Protein AF-A0A7J0GQC9-F1 (afdb_monomer_lite)

InterPro domains:
  IPR013320 Concanavalin A-like lectin/glucanase domain superfamily [SSF49899] (25-78)
  IPR037353 Histone methyltransferase complex subunit ASH2 [PTHR10598] (24-101)
  IPR043136 B30.2/SPRY domain superfamily [G3DSA:2.60.120.920] (11-90)

Structure (mmCIF, N/CA/C/O backbone):
data_AF-A0A7J0GQC9-F1
#
_entry.id   AF-A0A7J0GQC9-F1
#
loop_
_atom_site.group_PDB
_atom_site.id
_atom_site.type_symbol
_atom_site.label_atom_id
_atom_site.label_alt_id
_atom_site.label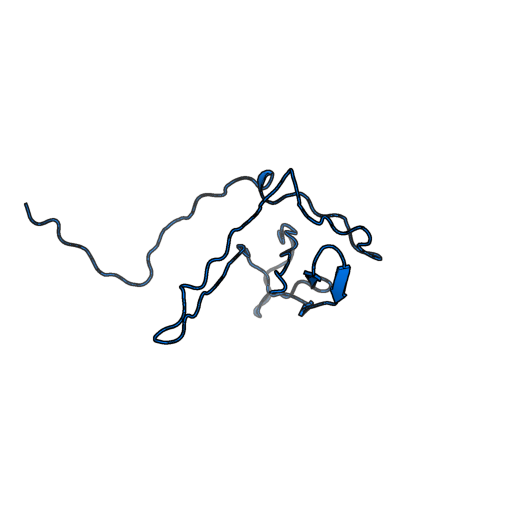_comp_id
_atom_site.label_asym_id
_atom_site.label_entity_id
_atom_site.label_seq_id
_atom_site.pdbx_PDB_ins_code
_atom_site.Cartn_x
_atom_site.Cartn_y
_atom_site.Cartn_z
_atom_site.occupancy
_atom_site.B_iso_or_equiv
_atom_site.auth_seq_id
_atom_site.auth_comp_id
_atom_site.auth_asym_id
_atom_site.auth_atom_id
_atom_site.pdbx_PDB_model_num
ATOM 1 N N . MET A 1 1 ? -11.495 -2.712 5.183 1.00 29.12 1 MET A N 1
ATOM 2 C CA . MET A 1 1 ? -10.799 -1.634 4.448 1.00 29.12 1 MET A CA 1
ATOM 3 C C . MET A 1 1 ? -9.699 -2.294 3.627 1.00 29.12 1 MET A C 1
ATOM 5 O O . MET A 1 1 ? -8.968 -3.070 4.230 1.00 29.12 1 MET A O 1
ATOM 9 N N . PRO A 1 2 ? -9.612 -2.114 2.298 1.00 28.62 2 PRO A N 1
ATOM 10 C CA . PRO A 1 2 ? -8.457 -2.602 1.544 1.00 28.62 2 PRO A CA 1
ATOM 11 C C . PRO A 1 2 ? -7.210 -1.795 1.948 1.00 28.62 2 PRO A C 1
ATOM 13 O O . PRO A 1 2 ? -7.288 -0.577 2.091 1.00 28.62 2 PRO A O 1
ATOM 16 N N . PHE A 1 3 ? -6.095 -2.481 2.184 1.00 32.34 3 PHE A N 1
ATOM 17 C CA . PHE A 1 3 ? -4.790 -1.889 2.485 1.00 32.34 3 PHE A CA 1
ATOM 18 C C . PHE A 1 3 ? -3.922 -1.981 1.224 1.00 32.34 3 PHE A C 1
ATOM 20 O O . PHE A 1 3 ? -3.976 -2.979 0.507 1.00 32.34 3 PHE A O 1
ATOM 27 N N . ALA A 1 4 ? -3.162 -0.930 0.922 1.00 30.95 4 ALA A N 1
ATOM 28 C CA . ALA A 1 4 ? -2.230 -0.921 -0.199 1.00 30.95 4 ALA A CA 1
ATOM 29 C C . ALA A 1 4 ? -0.904 -1.555 0.235 1.00 30.95 4 ALA A C 1
ATOM 31 O O . ALA A 1 4 ? -0.298 -1.115 1.211 1.00 30.95 4 ALA A O 1
ATOM 32 N N . ILE A 1 5 ? -0.457 -2.578 -0.493 1.00 39.38 5 ILE A N 1
ATOM 33 C CA . ILE A 1 5 ? 0.914 -3.073 -0.394 1.00 39.38 5 ILE A CA 1
ATOM 34 C C . ILE A 1 5 ? 1.758 -2.087 -1.205 1.00 39.38 5 ILE A C 1
ATOM 36 O O . ILE A 1 5 ? 1.558 -1.938 -2.405 1.00 39.38 5 ILE A O 1
ATOM 40 N N . VAL A 1 6 ? 2.650 -1.350 -0.546 1.00 36.41 6 VAL A N 1
ATOM 41 C CA . VAL A 1 6 ? 3.659 -0.556 -1.255 1.00 36.41 6 VAL A CA 1
ATOM 42 C C . VAL A 1 6 ? 4.823 -1.498 -1.509 1.00 36.41 6 VAL A C 1
ATOM 44 O O . VAL A 1 6 ? 5.503 -1.900 -0.566 1.00 36.41 6 VAL A O 1
ATOM 47 N N . GLU A 1 7 ? 5.002 -1.899 -2.763 1.00 39.47 7 GLU A N 1
ATOM 48 C CA . GLU A 1 7 ? 6.188 -2.637 -3.183 1.00 39.47 7 GLU A CA 1
ATOM 49 C C . GLU A 1 7 ? 7.394 -1.692 -3.077 1.00 39.47 7 GLU A C 1
ATOM 51 O O . GLU A 1 7 ? 7.370 -0.576 -3.601 1.00 39.47 7 GLU A O 1
ATOM 56 N N . TYR A 1 8 ? 8.417 -2.095 -2.320 1.00 40.84 8 TYR A N 1
ATOM 57 C CA . TYR A 1 8 ? 9.667 -1.349 -2.206 1.00 40.84 8 TYR A CA 1
ATOM 58 C C . TYR A 1 8 ? 10.647 -1.908 -3.231 1.00 40.84 8 TYR A C 1
ATOM 60 O O . TYR A 1 8 ? 11.373 -2.855 -2.939 1.00 40.84 8 TYR A O 1
ATOM 68 N N . ASP A 1 9 ? 10.691 -1.295 -4.408 1.00 39.31 9 ASP A N 1
ATOM 69 C CA . ASP A 1 9 ? 11.885 -1.365 -5.238 1.00 39.31 9 ASP A CA 1
ATOM 70 C C . ASP A 1 9 ? 12.781 -0.177 -4.894 1.00 39.31 9 ASP A C 1
ATOM 72 O O . ASP A 1 9 ? 12.360 0.980 -4.854 1.00 39.31 9 ASP A O 1
ATOM 76 N N . ASP A 1 10 ? 14.043 -0.459 -4.587 1.00 38.81 10 ASP A N 1
ATOM 77 C CA . ASP A 1 10 ? 15.067 0.549 -4.338 1.00 38.81 10 ASP A CA 1
ATOM 78 C C . ASP A 1 10 ? 15.375 1.256 -5.671 1.00 38.81 10 ASP A C 1
ATOM 80 O O . ASP A 1 10 ? 16.240 0.845 -6.446 1.00 38.81 10 ASP A O 1
ATOM 84 N N . ILE A 1 11 ? 14.618 2.315 -5.963 1.00 47.91 11 ILE A N 1
ATOM 85 C CA . ILE A 1 11 ? 14.718 3.159 -7.157 1.00 47.91 11 ILE A CA 1
ATOM 86 C C . ILE A 1 11 ? 16.054 3.945 -7.129 1.00 47.91 11 ILE A C 1
ATOM 88 O O . ILE A 1 11 ? 16.110 5.137 -6.829 1.00 47.91 11 ILE A O 1
ATOM 92 N N . ARG A 1 12 ? 17.189 3.267 -7.364 1.00 42.91 12 ARG A N 1
ATOM 93 C CA . ARG A 1 12 ? 18.550 3.833 -7.192 1.00 42.91 12 ARG A CA 1
ATOM 94 C C . ARG A 1 12 ? 19.365 4.057 -8.462 1.00 42.91 12 ARG A C 1
ATOM 96 O O . ARG A 1 12 ? 20.536 4.421 -8.357 1.00 42.91 12 ARG A O 1
ATOM 103 N N . ARG A 1 13 ? 18.819 3.891 -9.667 1.00 44.34 13 ARG A N 1
ATOM 104 C CA . ARG A 1 13 ? 19.586 4.183 -10.893 1.00 44.34 13 ARG A CA 1
ATOM 105 C C . ARG A 1 13 ? 18.716 4.792 -11.981 1.00 44.34 13 ARG A C 1
ATOM 107 O O . ARG A 1 13 ? 17.967 4.053 -12.598 1.00 44.34 13 ARG A O 1
ATOM 114 N N . CYS A 1 14 ? 18.850 6.104 -12.214 1.00 40.91 14 CYS A N 1
ATOM 115 C CA . CYS A 1 14 ? 18.865 6.728 -13.547 1.00 40.91 14 CYS A CA 1
ATOM 116 C C . CYS A 1 14 ? 19.098 8.253 -13.491 1.00 40.91 14 CYS A C 1
ATOM 118 O O . CYS A 1 14 ? 18.861 8.902 -12.478 1.00 40.91 14 CYS A O 1
ATOM 120 N N . ASN A 1 15 ? 19.658 8.764 -14.592 1.00 38.81 15 ASN A N 1
ATOM 121 C CA . ASN A 1 15 ? 20.386 10.026 -14.754 1.00 38.81 15 ASN A CA 1
ATOM 122 C C . ASN A 1 15 ? 19.558 11.319 -14.664 1.00 38.81 15 ASN A C 1
ATOM 124 O O . ASN A 1 15 ? 18.411 11.392 -15.093 1.00 38.81 15 ASN A O 1
ATOM 128 N N . TRP A 1 16 ? 20.247 12.363 -14.197 1.00 40.22 16 TRP A N 1
ATOM 129 C CA . TRP A 1 16 ? 19.830 13.758 -14.099 1.00 40.22 16 TRP A CA 1
ATOM 130 C C . TRP A 1 16 ? 19.505 14.374 -15.468 1.00 40.22 16 TRP A C 1
ATOM 132 O O . TRP A 1 16 ? 20.402 14.794 -16.196 1.00 40.22 16 TRP A O 1
ATOM 142 N N . VAL A 1 17 ? 18.224 14.496 -15.801 1.00 42.44 17 VAL A N 1
ATOM 143 C CA . VAL A 1 17 ? 17.742 15.452 -16.805 1.00 42.44 17 VAL A CA 1
ATOM 144 C C . VAL A 1 17 ? 16.548 16.194 -16.223 1.00 42.44 17 VAL A C 1
ATOM 146 O O . VAL A 1 17 ? 15.675 15.594 -15.610 1.00 42.44 17 VAL A O 1
ATOM 149 N N . ALA A 1 18 ? 16.574 17.518 -16.352 1.00 47.19 18 ALA A N 1
ATOM 150 C CA . ALA A 1 18 ? 15.623 18.457 -15.776 1.00 47.19 18 ALA A CA 1
ATOM 151 C C . ALA A 1 18 ? 14.163 18.069 -16.083 1.00 47.19 18 ALA A C 1
ATOM 153 O O . ALA A 1 18 ? 13.707 18.158 -17.219 1.00 47.19 18 ALA A O 1
ATOM 154 N N . GLY A 1 19 ? 13.449 17.628 -15.053 1.00 52.69 19 GLY A N 1
ATOM 155 C CA . GLY A 1 19 ? 12.123 17.021 -15.135 1.00 52.69 19 GLY A CA 1
ATOM 156 C C . GLY A 1 19 ? 12.047 15.942 -14.063 1.00 52.69 19 GLY A C 1
ATOM 157 O O . GLY A 1 19 ? 13.054 15.309 -13.760 1.00 52.69 19 GLY A O 1
ATOM 158 N N . TRP A 1 20 ? 10.905 15.779 -13.406 1.00 55.22 20 TRP A N 1
ATOM 159 C CA . TRP A 1 20 ? 10.745 14.743 -12.389 1.00 55.22 20 TRP A CA 1
ATOM 160 C C . TRP A 1 20 ? 11.172 13.389 -12.973 1.00 55.22 20 TRP A C 1
ATOM 162 O O . TRP A 1 20 ? 10.666 13.000 -14.025 1.00 55.22 20 TRP A O 1
ATOM 172 N N . ILE A 1 21 ? 12.131 12.702 -12.342 1.00 75.56 21 ILE A N 1
ATOM 173 C CA . ILE A 1 21 ? 12.537 11.367 -12.794 1.00 75.56 21 ILE A CA 1
ATOM 174 C C . ILE A 1 21 ? 11.306 10.479 -12.640 1.00 75.56 21 ILE A C 1
ATOM 176 O O . ILE A 1 21 ? 10.763 10.394 -11.547 1.00 75.56 21 ILE A O 1
ATOM 180 N N . ILE A 1 22 ? 10.852 9.858 -13.721 1.00 81.94 22 ILE A N 1
ATOM 181 C CA . ILE A 1 22 ? 9.771 8.874 -13.703 1.00 81.94 22 ILE A CA 1
ATOM 182 C C . ILE A 1 22 ? 10.404 7.506 -13.932 1.00 81.94 22 ILE A C 1
ATOM 184 O O . ILE A 1 22 ? 11.199 7.338 -14.860 1.00 81.94 22 ILE A O 1
ATOM 188 N N . PHE A 1 23 ? 10.064 6.533 -13.094 1.00 81.81 23 PHE A N 1
ATOM 189 C CA . PHE A 1 23 ? 10.517 5.158 -13.254 1.00 81.81 23 PHE A CA 1
ATOM 190 C C . PHE A 1 23 ? 9.505 4.360 -14.063 1.00 81.81 23 PHE A C 1
ATOM 192 O O . PHE A 1 23 ? 8.523 3.851 -13.526 1.00 81.81 23 PHE A O 1
ATOM 199 N N . ALA A 1 24 ? 9.761 4.267 -15.368 1.00 85.75 24 ALA A N 1
ATOM 200 C CA . ALA A 1 24 ? 8.909 3.542 -16.299 1.00 85.75 24 ALA A CA 1
ATOM 201 C C . ALA A 1 24 ? 8.748 2.072 -15.880 1.00 85.75 24 ALA A C 1
ATOM 203 O O . ALA A 1 24 ? 9.740 1.378 -15.648 1.00 85.75 24 ALA A O 1
ATOM 204 N N . GLY A 1 25 ? 7.502 1.611 -15.795 1.00 86.12 25 GLY A N 1
ATOM 205 C CA . GLY A 1 25 ? 7.164 0.246 -15.387 1.00 86.12 25 GLY A CA 1
ATOM 206 C C . GLY A 1 25 ? 7.159 0.004 -13.876 1.00 86.12 25 GLY A C 1
ATOM 207 O O . GLY A 1 25 ? 6.869 -1.114 -13.461 1.00 86.1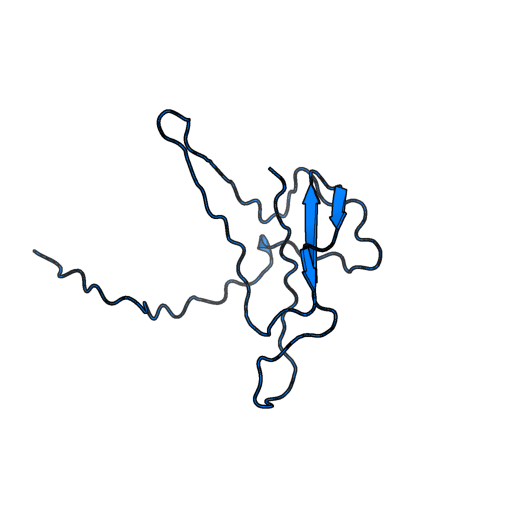2 25 GLY A O 1
ATOM 208 N N . SER A 1 26 ? 7.440 1.022 -13.053 1.00 86.06 26 SER A N 1
ATOM 209 C CA . SER A 1 26 ? 7.157 0.945 -11.615 1.00 86.06 26 SER A CA 1
ATOM 210 C C . SER A 1 26 ? 5.653 1.005 -11.368 1.00 86.06 26 SER A C 1
ATOM 212 O O . SER A 1 26 ? 4.924 1.675 -12.105 1.00 86.06 26 SER A O 1
ATOM 214 N N . GLU A 1 27 ? 5.176 0.331 -10.325 1.00 89.75 27 GLU A N 1
ATOM 215 C CA . GLU A 1 27 ? 3.762 0.354 -9.971 1.00 89.75 27 GLU A CA 1
ATOM 216 C C . GLU A 1 27 ? 3.506 0.180 -8.472 1.00 89.75 27 GLU A C 1
ATOM 218 O O . GLU A 1 27 ? 4.345 -0.308 -7.722 1.00 89.75 27 GLU A O 1
ATOM 223 N N . ILE A 1 28 ? 2.312 0.587 -8.037 1.00 90.25 28 ILE A N 1
ATOM 224 C CA . ILE A 1 28 ? 1.754 0.257 -6.723 1.00 90.25 28 ILE A CA 1
ATOM 225 C C . ILE A 1 28 ? 0.494 -0.561 -6.970 1.00 90.25 28 ILE A C 1
ATOM 227 O O . ILE A 1 28 ? -0.496 -0.032 -7.477 1.00 90.25 28 ILE A O 1
ATOM 231 N N . SER A 1 29 ? 0.517 -1.834 -6.588 1.00 90.25 29 SER A N 1
ATOM 232 C CA . SER A 1 29 ? -0.634 -2.740 -6.644 1.00 90.25 29 SER A CA 1
ATOM 233 C C . SER A 1 29 ? -1.236 -2.943 -5.252 1.00 90.25 29 SER A C 1
ATOM 235 O O . SER A 1 29 ? -0.540 -2.871 -4.243 1.00 90.25 29 SER A O 1
ATOM 237 N N . PHE A 1 30 ? -2.545 -3.191 -5.159 1.00 90.25 30 PHE A N 1
ATOM 238 C CA . PHE A 1 30 ? -3.203 -3.388 -3.862 1.00 90.25 30 PHE A CA 1
ATOM 239 C C . PHE A 1 30 ? -3.993 -4.690 -3.794 1.00 90.25 30 PHE A C 1
ATOM 241 O O . PHE A 1 30 ? -4.550 -5.174 -4.780 1.00 90.25 30 PHE A O 1
ATOM 248 N N . PHE A 1 31 ? -4.041 -5.254 -2.590 1.00 91.75 31 PHE A N 1
ATOM 249 C CA . PHE A 1 31 ? -4.611 -6.565 -2.323 1.00 91.75 31 PHE A CA 1
ATOM 250 C C . PHE A 1 31 ? -5.645 -6.450 -1.208 1.00 91.75 31 PHE A C 1
ATOM 252 O O . PHE A 1 31 ? -5.481 -5.700 -0.244 1.00 91.75 31 PHE A O 1
ATOM 259 N N . LYS A 1 32 ? -6.728 -7.213 -1.323 1.00 92.69 32 LYS A N 1
ATOM 260 C CA . LYS A 1 32 ? -7.746 -7.332 -0.282 1.00 92.69 32 LYS A CA 1
ATOM 261 C C . LYS A 1 32 ? -7.805 -8.786 0.151 1.00 92.69 32 LYS A C 1
ATOM 263 O O . LYS A 1 32 ? -8.256 -9.628 -0.616 1.00 92.69 32 LYS A O 1
ATOM 268 N N . ASN A 1 33 ? -7.354 -9.056 1.376 1.00 93.00 33 ASN A N 1
ATOM 269 C CA . ASN A 1 33 ? -7.286 -10.403 1.949 1.00 93.00 33 ASN A CA 1
ATOM 270 C C . ASN A 1 33 ? -6.588 -11.400 0.998 1.00 93.00 33 ASN A C 1
ATOM 272 O O . ASN A 1 33 ? -7.150 -12.436 0.666 1.00 93.00 33 ASN A O 1
ATOM 276 N N . GLY A 1 34 ? -5.401 -11.041 0.496 1.00 91.12 34 GLY A N 1
ATOM 277 C CA . GLY A 1 34 ? -4.610 -11.876 -0.419 1.00 91.12 34 GLY A CA 1
ATOM 278 C C . GLY A 1 34 ? -5.017 -11.805 -1.898 1.00 91.12 34 GLY A C 1
ATOM 279 O O . GLY A 1 34 ? -4.235 -12.194 -2.757 1.00 91.12 34 GLY A O 1
ATOM 280 N N . VAL A 1 35 ? -6.186 -11.245 -2.235 1.00 91.94 35 VAL A N 1
ATOM 281 C CA . VAL A 1 35 ? -6.662 -11.155 -3.628 1.00 91.94 35 VAL A CA 1
ATOM 282 C C . VAL A 1 35 ? -6.270 -9.822 -4.262 1.00 91.94 35 VAL A C 1
ATOM 284 O O . VAL A 1 35 ? -6.667 -8.759 -3.769 1.00 91.94 35 VAL A O 1
ATOM 287 N N . CYS A 1 36 ? -5.549 -9.871 -5.385 1.00 90.75 36 CYS A N 1
ATOM 288 C CA . CYS A 1 36 ? -5.172 -8.689 -6.163 1.00 90.75 36 CYS A CA 1
ATOM 289 C C . CYS A 1 36 ? -6.415 -7.910 -6.621 1.00 90.75 36 CYS A C 1
ATOM 291 O O . CYS A 1 36 ? -7.357 -8.479 -7.168 1.00 90.75 36 CYS A O 1
ATOM 293 N N . GLN A 1 37 ? -6.430 -6.602 -6.369 1.00 93.00 37 GLN A N 1
ATOM 294 C CA . GLN A 1 37 ? -7.499 -5.685 -6.782 1.00 93.00 37 GLN A CA 1
ATOM 295 C C . GLN A 1 37 ? -7.092 -4.818 -7.984 1.00 93.00 37 GLN A C 1
ATOM 297 O O . GLN A 1 37 ? -7.900 -4.034 -8.480 1.00 93.00 37 GLN A O 1
ATOM 302 N N . GLY A 1 38 ? -5.851 -4.970 -8.453 1.00 89.44 38 GLY A N 1
ATOM 303 C CA . GLY A 1 38 ? -5.282 -4.247 -9.582 1.00 89.44 38 GLY A CA 1
ATOM 304 C C . GLY A 1 38 ? -4.223 -3.221 -9.184 1.00 89.44 38 GLY A C 1
ATOM 305 O O . GLY A 1 38 ? -3.790 -3.134 -8.031 1.00 89.44 38 GLY A O 1
ATOM 306 N N . VAL A 1 39 ? -3.813 -2.451 -10.190 1.00 91.12 39 VAL A N 1
ATOM 307 C CA . VAL A 1 39 ? -2.780 -1.423 -10.083 1.00 91.12 39 VAL A CA 1
ATOM 308 C C . VAL A 1 39 ? -3.421 -0.093 -9.689 1.00 91.12 39 VAL A C 1
ATOM 310 O O . VAL A 1 39 ? -4.337 0.380 -10.359 1.00 91.12 39 VAL A O 1
ATOM 313 N N . ALA A 1 40 ? -2.951 0.507 -8.597 1.00 90.44 40 ALA A N 1
ATOM 314 C CA . ALA A 1 40 ? -3.383 1.822 -8.133 1.00 90.44 40 ALA A CA 1
ATOM 315 C C . ALA A 1 40 ? -2.632 2.958 -8.843 1.00 90.44 40 ALA A C 1
ATOM 317 O O . ALA A 1 40 ? -3.241 3.966 -9.196 1.00 90.44 40 ALA A O 1
ATOM 318 N N . PHE A 1 41 ? -1.323 2.792 -9.058 1.00 90.69 41 PHE A N 1
ATOM 319 C CA . PHE A 1 41 ? -0.457 3.778 -9.710 1.00 90.69 41 PHE A CA 1
ATOM 320 C C . PHE A 1 41 ? 0.598 3.082 -10.568 1.00 90.69 41 PHE A C 1
ATOM 322 O O . PHE A 1 41 ? 1.067 2.010 -10.196 1.00 90.69 41 PHE A O 1
ATOM 329 N N . GLN A 1 42 ? 0.987 3.712 -11.675 1.00 91.44 42 GLN A N 1
ATOM 330 C CA . GLN A 1 42 ? 2.093 3.297 -12.542 1.00 91.44 42 GLN A CA 1
ATOM 331 C C . GLN A 1 42 ? 3.008 4.486 -12.809 1.00 91.44 42 GLN A C 1
ATOM 333 O O . GLN A 1 42 ? 2.583 5.630 -12.638 1.00 91.44 42 GLN A O 1
ATOM 338 N N . ASP A 1 43 ? 4.236 4.200 -13.238 1.00 86.94 43 ASP A N 1
ATOM 339 C CA . ASP A 1 43 ? 5.220 5.197 -13.650 1.00 86.94 43 ASP A CA 1
ATOM 340 C C . ASP A 1 43 ? 5.448 6.242 -12.543 1.00 86.94 43 ASP A C 1
ATOM 342 O O . ASP A 1 43 ? 5.220 7.444 -12.696 1.00 86.94 43 ASP A O 1
ATOM 346 N N . LEU A 1 44 ? 5.869 5.749 -11.375 1.00 86.31 44 LEU A N 1
ATOM 347 C CA . LEU A 1 44 ? 6.072 6.546 -10.172 1.00 86.31 44 LEU A CA 1
ATOM 348 C C . LEU A 1 44 ? 7.227 7.533 -10.344 1.00 86.31 44 LEU A C 1
ATOM 350 O O . LEU A 1 44 ? 8.236 7.261 -11.004 1.00 86.31 44 LEU A O 1
ATOM 354 N N . PHE A 1 45 ? 7.105 8.675 -9.673 1.00 86.38 45 PHE A N 1
ATOM 355 C CA . PHE A 1 45 ? 8.214 9.607 -9.544 1.00 86.38 45 PHE A CA 1
ATOM 356 C C . PHE A 1 45 ? 9.344 8.997 -8.706 1.00 86.38 45 PHE A C 1
ATOM 358 O O . PHE A 1 45 ? 9.122 8.283 -7.733 1.00 86.38 45 PHE A O 1
ATOM 365 N N . GLY A 1 46 ? 10.582 9.297 -9.080 1.00 80.25 46 GLY A N 1
ATOM 366 C CA . GLY A 1 46 ? 11.769 8.873 -8.363 1.00 80.25 46 GLY A CA 1
ATOM 367 C C . GLY A 1 46 ? 11.802 9.496 -6.973 1.00 80.25 46 GLY A C 1
ATOM 368 O O . GLY A 1 46 ? 11.624 10.702 -6.807 1.00 80.25 46 GLY A O 1
ATOM 369 N N . GLY A 1 47 ? 12.052 8.665 -5.969 1.00 82.12 47 GLY A N 1
ATOM 370 C CA . GLY A 1 47 ? 12.070 9.076 -4.576 1.00 82.12 47 GLY A CA 1
ATOM 371 C C . GLY A 1 47 ? 11.935 7.878 -3.649 1.00 82.12 47 GLY A C 1
ATOM 372 O O . GLY A 1 47 ? 11.801 6.739 -4.092 1.00 82.12 47 GLY A O 1
ATOM 373 N N . ARG A 1 48 ? 11.979 8.141 -2.342 1.00 82.06 48 ARG A N 1
ATOM 374 C CA . ARG A 1 48 ? 11.721 7.120 -1.329 1.00 82.06 48 ARG A CA 1
ATOM 375 C C . ARG A 1 48 ? 10.282 7.229 -0.849 1.00 82.06 48 ARG A C 1
ATOM 377 O O . ARG A 1 48 ? 9.862 8.289 -0.391 1.00 82.06 48 ARG A O 1
ATOM 384 N N . TYR A 1 49 ? 9.574 6.110 -0.897 1.00 84.38 49 TYR A N 1
ATOM 385 C CA . TYR A 1 49 ? 8.211 5.986 -0.405 1.00 84.38 49 TYR A CA 1
ATOM 386 C C . TYR A 1 49 ? 8.214 5.239 0.927 1.00 84.38 49 TYR A C 1
ATOM 388 O O . TYR A 1 49 ? 8.914 4.241 1.088 1.00 84.38 49 TYR A O 1
ATOM 396 N N . TYR A 1 50 ? 7.438 5.739 1.886 1.00 83.06 50 TYR A N 1
ATOM 397 C CA . TYR A 1 50 ? 7.236 5.100 3.183 1.00 83.06 50 TYR A CA 1
ATOM 398 C C . TYR A 1 50 ? 5.766 4.684 3.306 1.00 83.06 50 TYR A C 1
ATOM 400 O O . TYR A 1 50 ? 4.895 5.475 2.928 1.00 83.06 50 TYR A O 1
ATOM 408 N N . PRO A 1 51 ? 5.459 3.486 3.841 1.00 87.31 51 PRO A N 1
ATOM 409 C CA . PRO A 1 51 ? 4.084 3.106 4.139 1.00 87.31 51 PRO A CA 1
ATOM 410 C C . PRO A 1 51 ? 3.433 4.138 5.061 1.00 87.31 51 PRO A C 1
ATOM 412 O O . PRO A 1 51 ? 3.984 4.488 6.105 1.00 87.31 51 PRO A O 1
ATOM 415 N N . ALA A 1 52 ? 2.254 4.619 4.678 1.00 87.38 52 ALA A N 1
ATOM 416 C CA . ALA A 1 52 ? 1.528 5.640 5.417 1.00 87.38 52 ALA A CA 1
ATOM 417 C C . ALA A 1 52 ? 0.037 5.310 5.465 1.00 87.38 52 ALA A C 1
ATOM 419 O O . ALA A 1 52 ? -0.525 4.720 4.544 1.00 87.38 52 ALA A O 1
ATOM 420 N N . ALA A 1 53 ? -0.606 5.713 6.555 1.00 86.81 53 ALA A N 1
ATOM 421 C CA . ALA A 1 53 ? -2.046 5.639 6.723 1.00 86.81 53 ALA A CA 1
ATOM 422 C C . ALA A 1 53 ? -2.515 6.967 7.304 1.00 86.81 53 ALA A C 1
ATOM 424 O O . ALA A 1 53 ? -1.903 7.502 8.227 1.00 86.81 53 ALA A O 1
ATOM 425 N N . SER A 1 54 ? -3.611 7.482 6.760 1.00 86.81 54 SER A N 1
ATOM 426 C CA . SER A 1 54 ? -4.324 8.622 7.320 1.00 86.81 54 SER A CA 1
ATOM 427 C C . SER A 1 54 ? -5.654 8.130 7.867 1.00 86.81 54 SER A C 1
ATOM 429 O O . SER A 1 54 ? -6.313 7.286 7.257 1.00 86.81 54 SER A O 1
ATOM 431 N N . MET A 1 55 ? -6.032 8.624 9.040 1.00 87.12 55 MET A N 1
ATOM 432 C CA . MET A 1 55 ? -7.243 8.207 9.736 1.00 87.12 55 MET A CA 1
ATOM 433 C C . MET A 1 55 ? -8.191 9.392 9.836 1.00 87.12 55 MET A C 1
ATOM 435 O O . MET A 1 55 ? -7.793 10.492 10.212 1.00 87.12 55 MET A O 1
ATOM 439 N N . TYR A 1 56 ? -9.461 9.142 9.545 1.00 87.19 56 TYR A N 1
ATOM 440 C CA . TYR A 1 56 ? -10.536 10.103 9.732 1.00 87.19 56 TYR A CA 1
ATOM 441 C C . TYR A 1 56 ? -11.648 9.447 10.548 1.00 87.19 56 TYR A C 1
ATOM 443 O O . TYR A 1 56 ? -12.032 8.312 10.269 1.00 87.19 56 TYR A O 1
ATOM 451 N N . THR A 1 57 ? -12.149 10.157 11.557 1.00 91.12 57 THR A N 1
ATOM 452 C CA . THR A 1 57 ? -13.243 9.694 12.420 1.00 91.12 57 THR A CA 1
ATOM 453 C C . THR A 1 57 ? -14.334 10.760 12.438 1.00 91.12 57 THR A C 1
ATOM 455 O O . THR A 1 57 ? -14.043 11.941 12.625 1.00 91.12 57 THR A O 1
ATOM 458 N N . LEU A 1 58 ? -15.587 10.350 12.237 1.00 90.38 58 LEU A N 1
ATOM 459 C CA . LEU A 1 58 ? -16.745 11.240 12.335 1.00 90.38 58 LEU A CA 1
ATOM 460 C C . LEU A 1 58 ? -17.108 11.535 13.801 1.00 90.38 58 LEU A C 1
ATOM 462 O O . LEU A 1 58 ? -16.837 10.712 14.679 1.00 90.38 58 LEU A O 1
ATOM 466 N N . PRO A 1 59 ? -17.792 12.660 14.084 1.00 93.06 59 PRO A N 1
ATOM 467 C CA . PRO A 1 59 ? -18.352 12.910 15.407 1.00 93.06 59 PRO A CA 1
ATOM 468 C C . PRO A 1 59 ? -19.248 11.751 15.863 1.00 93.06 59 PRO A C 1
ATOM 470 O O . PRO A 1 59 ? -20.034 11.220 15.076 1.00 93.06 59 PRO A O 1
ATOM 473 N N . ASN A 1 60 ? -19.158 11.382 17.142 1.00 92.75 60 ASN A N 1
ATOM 474 C CA . ASN A 1 60 ? -19.954 10.314 17.766 1.00 92.75 60 ASN A CA 1
ATOM 475 C C . ASN A 1 60 ? -19.767 8.907 17.155 1.00 92.75 60 ASN A C 1
ATOM 477 O O . ASN A 1 60 ? -20.601 8.032 17.379 1.00 92.75 60 ASN A O 1
ATOM 481 N N . GLN A 1 61 ? -18.695 8.677 16.392 1.00 92.69 61 GLN A N 1
ATOM 482 C CA . GLN A 1 61 ? -18.278 7.349 15.937 1.00 92.69 61 GLN A CA 1
ATOM 483 C C . GLN A 1 61 ? -17.041 6.883 16.718 1.00 92.69 61 GLN A C 1
ATOM 485 O O . GLN A 1 61 ? -16.270 7.719 17.197 1.00 92.69 61 GLN A O 1
ATOM 490 N N . PRO A 1 62 ? -16.829 5.564 16.873 1.00 93.19 62 PRO A N 1
ATOM 491 C CA . PRO A 1 62 ? -15.598 5.050 17.461 1.00 93.19 62 PRO A CA 1
ATOM 492 C C . PRO A 1 62 ? -14.379 5.446 16.618 1.00 93.19 62 PRO A C 1
ATOM 494 O O . PRO A 1 62 ? -14.476 5.581 15.397 1.00 93.19 62 PRO A O 1
ATOM 497 N N . ASN A 1 63 ? -13.224 5.592 17.274 1.00 90.19 63 ASN A N 1
ATOM 498 C CA . ASN A 1 63 ? -11.968 5.940 16.612 1.00 90.19 63 ASN A CA 1
ATOM 499 C C . ASN A 1 63 ? -11.647 4.958 15.483 1.00 90.19 63 ASN A C 1
ATOM 501 O O . ASN A 1 63 ? -11.668 3.741 15.675 1.00 90.19 63 ASN A O 1
ATOM 505 N N . CYS A 1 64 ? -11.282 5.498 14.322 1.00 89.69 64 CYS A N 1
ATOM 506 C CA . CYS A 1 64 ? -10.641 4.714 13.280 1.00 89.69 64 CYS A CA 1
ATOM 507 C C . CYS A 1 64 ? -9.279 4.223 13.794 1.00 89.69 64 CYS A C 1
ATOM 509 O O . CYS A 1 64 ? -8.465 5.021 14.259 1.00 89.69 64 CYS A O 1
ATOM 511 N N . VAL A 1 65 ? -9.046 2.912 13.726 1.00 88.31 65 VAL A N 1
ATOM 512 C CA . VAL A 1 65 ? -7.790 2.277 14.135 1.00 88.31 65 VAL A CA 1
ATOM 513 C C . VAL A 1 65 ? -7.249 1.479 12.961 1.00 88.31 65 VAL A C 1
ATOM 515 O O . VAL A 1 65 ? -7.953 0.656 12.377 1.00 88.31 65 VAL A O 1
ATOM 518 N N . VAL A 1 66 ? -5.979 1.710 12.639 1.00 89.56 66 VAL A N 1
ATOM 519 C CA . VAL A 1 66 ? -5.228 0.956 11.635 1.00 89.56 66 VAL A CA 1
ATOM 520 C C . VAL A 1 66 ? -3.992 0.374 12.306 1.00 89.56 66 VAL A C 1
ATOM 522 O O . VAL A 1 66 ? -3.305 1.058 13.063 1.00 89.56 66 VAL A O 1
ATOM 525 N N . LYS A 1 67 ? -3.701 -0.895 12.020 1.00 90.50 67 LYS A N 1
ATOM 526 C CA . LYS A 1 67 ? -2.471 -1.565 12.435 1.00 90.50 67 LYS A CA 1
ATOM 527 C C . LYS A 1 67 ? -1.678 -1.931 11.190 1.00 90.50 67 LYS A C 1
ATOM 529 O O . LYS A 1 67 ? -2.201 -2.604 10.307 1.00 90.50 67 LYS A O 1
ATOM 534 N N . PHE A 1 68 ? -0.416 -1.522 11.148 1.00 89.62 68 PHE A N 1
ATOM 535 C CA . PHE A 1 68 ? 0.525 -2.026 10.156 1.00 89.62 68 PHE A CA 1
ATOM 536 C C . PHE A 1 68 ? 1.043 -3.397 10.587 1.00 89.62 68 PHE A C 1
ATOM 538 O O . PHE A 1 68 ? 1.424 -3.590 11.743 1.00 89.62 68 PHE A O 1
ATOM 545 N N . ASN A 1 69 ? 1.061 -4.339 9.649 1.00 92.12 69 ASN A N 1
ATOM 546 C CA . ASN A 1 69 ? 1.769 -5.603 9.782 1.00 92.12 69 ASN A CA 1
ATOM 547 C C . ASN A 1 69 ? 2.890 -5.625 8.739 1.00 92.12 69 ASN A C 1
ATOM 549 O O . ASN A 1 69 ? 2.617 -5.712 7.545 1.00 92.12 69 ASN A O 1
ATOM 553 N N . PHE A 1 70 ? 4.137 -5.504 9.191 1.00 91.50 70 PHE A N 1
ATOM 554 C CA . PHE A 1 70 ? 5.317 -5.480 8.323 1.00 91.50 70 PHE A CA 1
ATOM 555 C C . PHE A 1 70 ? 5.930 -6.871 8.090 1.00 91.50 70 PHE A C 1
ATOM 557 O O . PHE A 1 70 ? 6.968 -6.971 7.437 1.00 91.50 70 PHE A O 1
ATOM 564 N N . GLY A 1 71 ? 5.273 -7.930 8.574 1.00 92.94 71 GLY A N 1
ATOM 565 C CA . GLY A 1 71 ? 5.747 -9.307 8.486 1.00 92.94 71 GLY A CA 1
ATOM 566 C C . GLY A 1 71 ? 6.642 -9.715 9.667 1.00 92.94 71 GLY A C 1
ATOM 567 O O . GLY A 1 71 ? 6.778 -8.957 10.633 1.00 92.94 71 GLY A O 1
ATOM 568 N N . PRO A 1 72 ? 7.239 -10.921 9.619 1.00 93.12 72 PRO A N 1
ATOM 569 C CA . PRO A 1 72 ? 7.198 -11.864 8.491 1.00 93.12 72 PRO A CA 1
ATOM 570 C C . PRO A 1 72 ? 5.872 -12.637 8.383 1.00 93.12 72 PRO A C 1
ATOM 572 O O . PRO A 1 72 ? 5.536 -13.131 7.314 1.00 93.12 72 PRO A O 1
ATOM 575 N N . GLU A 1 73 ? 5.092 -12.697 9.464 1.00 93.50 73 GLU A N 1
ATOM 576 C CA . GLU A 1 73 ? 3.825 -13.429 9.507 1.00 93.50 73 GLU A CA 1
ATOM 577 C C . GLU A 1 73 ? 2.668 -12.564 8.993 1.00 93.50 73 GLU A C 1
ATOM 579 O O . GLU A 1 73 ? 2.296 -11.563 9.616 1.00 93.50 73 GLU A O 1
ATOM 584 N N . PHE A 1 74 ? 2.067 -12.957 7.872 1.00 92.38 74 PHE A N 1
ATOM 585 C CA . PHE A 1 74 ? 0.930 -12.263 7.267 1.00 92.38 74 PHE A CA 1
ATOM 586 C C . PHE A 1 74 ? -0.360 -13.063 7.441 1.00 92.38 74 PHE A C 1
ATOM 588 O O . PHE A 1 74 ? -0.385 -14.267 7.221 1.00 92.38 74 PHE A O 1
ATOM 595 N N . GLU A 1 75 ? -1.455 -12.379 7.784 1.00 92.38 75 GLU A N 1
ATOM 596 C CA . GLU A 1 75 ? -2.778 -13.015 7.896 1.00 92.38 75 GLU A CA 1
ATOM 597 C C . GLU A 1 75 ? -3.299 -13.476 6.527 1.00 92.38 75 GLU A C 1
ATOM 599 O O . GLU A 1 75 ? -3.885 -14.546 6.409 1.00 92.38 75 GLU A O 1
ATOM 604 N N . PHE A 1 76 ? -3.036 -12.677 5.486 1.00 91.44 76 PHE A N 1
ATOM 605 C CA . PHE A 1 76 ? -3.404 -12.971 4.103 1.00 91.44 76 PHE A CA 1
ATOM 606 C C . PHE A 1 76 ? -2.275 -12.564 3.152 1.00 91.44 76 PHE A C 1
ATOM 608 O O . PHE A 1 76 ? -2.302 -11.476 2.570 1.00 91.44 76 PHE A O 1
ATOM 615 N N . PHE A 1 77 ? -1.262 -13.419 3.018 1.00 91.44 77 PHE A N 1
ATOM 616 C CA . PHE A 1 77 ? -0.232 -13.229 1.999 1.00 91.44 77 PHE A CA 1
ATOM 617 C C . PHE A 1 77 ? -0.824 -13.476 0.598 1.00 91.44 77 PHE A C 1
ATOM 619 O O . PHE A 1 77 ? -1.617 -14.409 0.455 1.00 91.44 77 PHE A O 1
ATOM 626 N N . PRO A 1 78 ? -0.504 -12.666 -0.430 1.00 90.88 78 PRO A N 1
ATOM 627 C CA . PRO A 1 78 ? -1.033 -12.900 -1.769 1.00 90.88 78 PRO A CA 1
ATOM 628 C C . PRO A 1 78 ? -0.608 -14.254 -2.347 1.00 90.88 78 PRO A C 1
ATOM 630 O O . PRO A 1 78 ? 0.570 -14.602 -2.322 1.00 90.88 78 PRO A O 1
ATOM 633 N N . GLU A 1 79 ? -1.569 -15.003 -2.890 1.00 85.25 79 GLU A N 1
ATOM 634 C CA . GLU A 1 79 ? -1.312 -16.299 -3.544 1.00 85.25 79 GLU A CA 1
ATOM 635 C C . GLU A 1 79 ? -0.846 -16.138 -4.997 1.00 85.25 79 GLU A C 1
ATOM 637 O O . GLU A 1 79 ? -0.151 -17.001 -5.527 1.00 85.25 79 GLU A O 1
ATOM 642 N N . ASP A 1 80 ? -1.222 -15.027 -5.635 1.00 88.94 80 ASP A N 1
ATOM 643 C CA . ASP A 1 80 ? -0.904 -14.735 -7.028 1.00 88.94 80 ASP A CA 1
ATOM 644 C C . ASP A 1 80 ? -0.456 -13.278 -7.195 1.00 88.94 80 ASP A C 1
ATOM 646 O O . ASP A 1 80 ? -1.193 -12.328 -6.911 1.00 88.94 80 ASP A O 1
ATOM 650 N N . PHE A 1 81 ? 0.768 -13.119 -7.689 1.00 88.19 81 PHE A N 1
ATOM 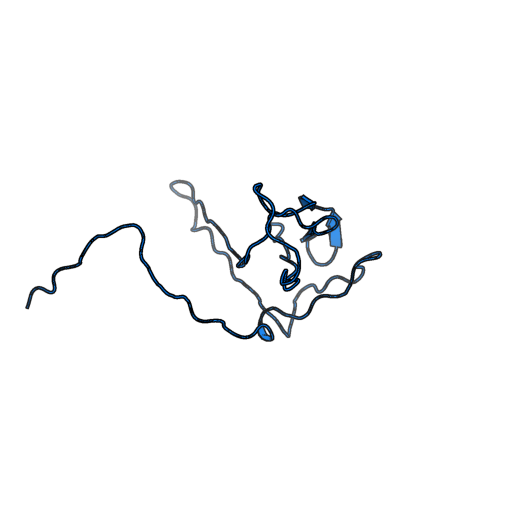651 C CA . PHE A 1 81 ? 1.367 -11.836 -8.051 1.00 88.19 81 PHE A CA 1
ATOM 652 C C . PHE A 1 81 ? 1.249 -11.554 -9.563 1.00 88.19 81 PHE A C 1
ATOM 654 O O . PHE A 1 81 ? 1.587 -10.463 -10.037 1.00 88.19 81 PHE A O 1
ATOM 661 N N . GLY A 1 82 ? 0.718 -12.495 -10.344 1.00 87.88 82 GLY A N 1
ATOM 662 C CA . GLY A 1 82 ? 0.705 -12.465 -11.797 1.00 87.88 82 GLY A CA 1
ATOM 663 C C . GLY A 1 82 ? 2.126 -12.549 -12.349 1.00 87.88 82 GLY A C 1
ATOM 664 O O . GLY A 1 82 ? 2.898 -13.435 -12.001 1.00 87.88 82 GLY A O 1
ATOM 665 N N . SER A 1 83 ? 2.491 -11.599 -13.209 1.00 86.25 83 SER A N 1
ATOM 666 C CA . SER A 1 83 ? 3.849 -11.483 -13.756 1.00 86.25 83 SER A CA 1
ATOM 667 C C . SER A 1 83 ? 4.815 -10.687 -12.867 1.00 86.25 83 SER A C 1
ATOM 669 O O . SER A 1 83 ? 5.925 -10.394 -13.309 1.00 86.25 83 SER A O 1
ATOM 671 N N . ARG A 1 84 ? 4.392 -10.269 -11.668 1.00 83.75 84 ARG A N 1
ATOM 672 C CA . ARG A 1 84 ? 5.202 -9.441 -10.764 1.00 83.75 84 ARG A CA 1
ATOM 673 C C . ARG A 1 84 ? 6.168 -10.293 -9.957 1.00 83.75 84 ARG A C 1
ATOM 675 O O . ARG A 1 84 ? 5.946 -11.482 -9.734 1.00 83.75 84 ARG A O 1
ATOM 682 N N . THR A 1 85 ? 7.225 -9.652 -9.485 1.00 83.56 85 THR A N 1
ATOM 683 C CA . THR A 1 85 ? 8.112 -10.220 -8.476 1.00 83.56 85 THR A CA 1
ATOM 684 C C . THR A 1 85 ? 7.402 -10.323 -7.131 1.00 83.56 85 THR A C 1
ATOM 686 O O . THR A 1 85 ? 6.525 -9.527 -6.814 1.00 83.56 85 THR A O 1
ATOM 689 N N . VAL A 1 86 ? 7.772 -11.323 -6.331 1.00 87.75 86 VAL A N 1
ATOM 690 C CA . VAL A 1 86 ? 7.316 -11.403 -4.940 1.00 87.75 86 VAL A CA 1
ATOM 691 C C . VAL A 1 86 ? 8.194 -10.460 -4.109 1.00 87.75 86 VAL A C 1
ATOM 693 O O . VAL A 1 86 ? 9.414 -10.646 -4.110 1.00 87.75 86 VAL A O 1
ATOM 696 N N . PRO A 1 87 ? 7.624 -9.464 -3.411 1.00 85.94 87 PRO A N 1
ATOM 697 C CA . PRO A 1 87 ? 8.407 -8.515 -2.634 1.00 85.94 87 PRO A CA 1
ATOM 698 C C . PRO A 1 87 ? 8.876 -9.094 -1.301 1.00 85.94 87 PRO A C 1
ATOM 700 O O . PRO A 1 87 ? 8.236 -9.973 -0.718 1.00 85.94 87 PRO A O 1
ATOM 703 N N . ASN A 1 88 ? 9.962 -8.527 -0.773 1.00 88.31 88 ASN A N 1
ATOM 704 C CA . ASN A 1 88 ? 10.416 -8.825 0.583 1.00 88.31 88 ASN A CA 1
ATOM 705 C C . ASN A 1 88 ? 9.511 -8.142 1.630 1.00 88.31 88 ASN A C 1
ATOM 707 O O . ASN A 1 88 ? 9.041 -7.020 1.403 1.00 88.31 88 ASN A O 1
ATOM 711 N N . PRO A 1 89 ? 9.293 -8.765 2.802 1.00 90.19 89 PRO A N 1
ATOM 712 C CA . PRO A 1 89 ? 8.591 -8.143 3.920 1.00 90.19 89 PRO A CA 1
ATOM 713 C C . PRO A 1 89 ? 9.232 -6.825 4.373 1.00 90.19 89 PRO A C 1
ATOM 715 O O . PRO A 1 89 ? 10.452 -6.697 4.454 1.00 90.19 89 PRO A O 1
ATOM 718 N N . MET A 1 90 ? 8.406 -5.861 4.788 1.00 88.56 90 MET A N 1
ATOM 719 C CA . MET A 1 90 ? 8.891 -4.563 5.279 1.00 88.56 90 MET A CA 1
ATOM 720 C C . MET A 1 90 ? 9.771 -4.671 6.535 1.00 88.56 90 MET A C 1
ATOM 722 O O . MET A 1 90 ? 10.596 -3.791 6.765 1.00 88.56 90 MET A O 1
ATOM 726 N N . VAL A 1 91 ? 9.626 -5.731 7.339 1.00 89.69 91 VAL A N 1
ATOM 727 C CA . VAL A 1 91 ? 10.486 -5.992 8.509 1.00 89.69 91 VAL A CA 1
ATOM 728 C C . VAL A 1 91 ? 11.952 -6.243 8.128 1.00 89.69 91 VAL A C 1
ATOM 730 O O . VAL A 1 91 ? 12.841 -6.014 8.943 1.00 89.69 91 VAL A O 1
ATOM 733 N N . GLU A 1 92 ? 12.217 -6.670 6.891 1.00 90.25 92 GLU A N 1
ATOM 734 C CA . GLU A 1 92 ? 13.570 -6.930 6.384 1.00 90.25 92 GLU A CA 1
ATOM 735 C C . GLU A 1 92 ? 14.224 -5.685 5.771 1.00 90.25 92 GLU A C 1
ATOM 737 O O . GLU A 1 92 ? 15.433 -5.667 5.532 1.00 90.25 92 GLU A O 1
ATOM 742 N N . VAL A 1 93 ? 13.450 -4.622 5.527 1.00 84.00 93 VAL A N 1
ATOM 743 C CA . VAL A 1 93 ? 13.967 -3.384 4.939 1.00 84.00 93 VAL A CA 1
ATOM 744 C C . VAL A 1 93 ? 14.857 -2.672 5.968 1.00 84.00 93 VAL A C 1
ATOM 746 O O . VAL A 1 93 ? 14.380 -2.320 7.050 1.00 84.00 93 VAL A O 1
ATOM 749 N N . PRO A 1 94 ? 16.142 -2.398 5.663 1.00 84.06 94 PRO A N 1
ATOM 750 C CA . PRO A 1 94 ? 17.021 -1.725 6.610 1.00 84.06 94 PRO A CA 1
ATOM 751 C C . PRO A 1 94 ? 16.488 -0.334 6.960 1.00 84.06 94 PRO A C 1
ATOM 753 O O . PRO A 1 94 ? 16.140 0.449 6.071 1.00 84.06 94 PRO A O 1
ATOM 756 N N . TYR A 1 95 ? 16.476 0.019 8.246 1.00 76.12 95 TYR A N 1
ATOM 757 C CA . TYR A 1 95 ? 16.106 1.370 8.660 1.00 76.12 95 TYR A CA 1
ATOM 758 C C . TYR A 1 95 ? 17.184 2.362 8.219 1.00 76.12 95 TYR A C 1
ATOM 760 O O . TYR A 1 95 ? 18.301 2.377 8.735 1.00 76.12 95 TYR A O 1
ATOM 768 N N . HIS A 1 96 ? 16.844 3.200 7.246 1.00 69.62 96 HIS A N 1
ATOM 769 C CA . HIS A 1 96 ? 17.679 4.316 6.831 1.00 69.62 96 HIS A CA 1
ATOM 770 C C . HIS A 1 96 ? 17.199 5.528 7.628 1.00 69.62 96 HIS A C 1
ATOM 772 O O . HIS A 1 96 ? 16.075 5.980 7.418 1.00 69.62 96 HIS A O 1
ATOM 778 N N . GLY A 1 97 ? 18.016 5.993 8.579 1.00 61.00 97 GLY A N 1
ATOM 779 C CA . GLY A 1 97 ? 17.657 7.055 9.521 1.00 61.00 97 GLY A CA 1
ATOM 780 C C . GLY A 1 97 ? 16.992 8.272 8.869 1.00 61.00 97 GLY A C 1
ATOM 781 O O . GLY A 1 97 ? 17.297 8.644 7.737 1.00 61.00 97 GLY A O 1
ATOM 782 N N . TYR A 1 98 ? 16.063 8.883 9.601 1.00 63.62 98 TYR A N 1
ATOM 783 C CA . TYR A 1 98 ? 15.403 10.122 9.205 1.00 63.62 98 TYR A CA 1
ATOM 784 C C . TYR A 1 98 ? 16.293 11.324 9.559 1.00 63.62 98 TYR A C 1
ATOM 786 O O . TYR A 1 98 ? 16.463 11.637 10.739 1.00 63.62 98 TYR A O 1
ATOM 794 N N . ASP A 1 99 ? 16.846 12.010 8.553 1.00 62.34 99 ASP A N 1
ATOM 795 C CA . ASP A 1 99 ? 17.514 13.306 8.734 1.00 62.34 99 ASP A CA 1
ATOM 796 C C . ASP A 1 99 ? 16.442 14.376 8.980 1.00 62.34 99 ASP A C 1
ATOM 798 O O . ASP A 1 99 ? 15.921 15.006 8.060 1.00 62.34 99 ASP A O 1
ATOM 802 N N . GLY A 1 100 ? 16.048 14.522 10.246 1.00 55.16 100 GLY A N 1
ATOM 803 C CA . GLY A 1 100 ? 14.904 15.316 10.684 1.00 55.16 100 GLY A CA 1
ATOM 804 C C . GLY A 1 100 ? 15.054 16.828 10.567 1.00 55.16 100 GLY A C 1
ATOM 805 O O . GLY A 1 100 ? 14.955 17.540 11.566 1.00 55.16 100 GLY A O 1
ATOM 806 N N . LYS A 1 101 ? 15.198 17.351 9.348 1.00 49.66 101 LYS A N 1
ATOM 807 C CA . LYS A 1 101 ? 14.895 18.758 9.083 1.00 49.66 101 LYS A CA 1
ATOM 808 C C . LYS A 1 101 ? 13.379 18.939 9.117 1.00 49.66 101 LYS A C 1
ATOM 810 O O . LYS A 1 101 ? 12.682 18.725 8.135 1.00 49.66 101 LYS A O 1
ATOM 815 N N . VAL A 1 102 ? 12.866 19.291 10.293 1.00 52.94 102 VAL A N 1
ATOM 816 C CA . VAL A 1 102 ? 11.504 19.806 10.471 1.00 52.94 102 VAL A CA 1
ATOM 817 C C . VAL A 1 102 ? 11.342 21.070 9.625 1.00 52.94 102 VAL A C 1
ATOM 819 O O . VAL A 1 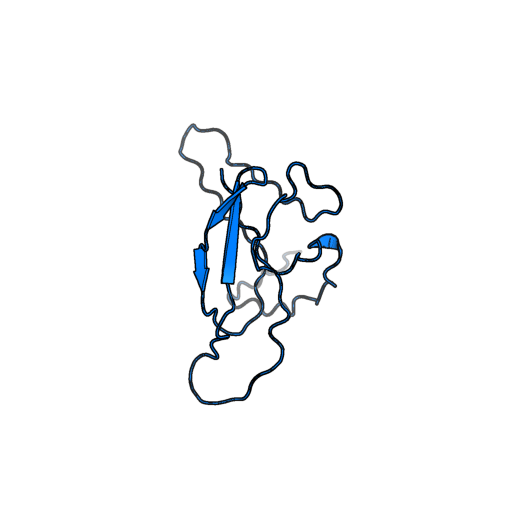102 ? 11.946 22.095 9.925 1.00 52.94 102 VAL A O 1
ATOM 822 N N . GLU A 1 103 ? 10.533 21.007 8.568 1.00 51.75 103 GLU A N 1
ATOM 823 C CA . GLU A 1 103 ? 10.255 22.164 7.699 1.00 51.75 103 GLU A CA 1
ATOM 824 C C . GLU A 1 103 ? 9.247 23.157 8.304 1.00 51.75 103 GLU A C 1
ATOM 826 O O . GLU A 1 103 ? 9.090 24.258 7.791 1.00 51.75 103 GLU A O 1
ATOM 831 N N . ASN A 1 104 ? 8.636 22.834 9.447 1.00 52.72 104 ASN A N 1
ATOM 832 C CA . ASN A 1 104 ? 7.791 23.762 10.198 1.00 52.72 104 ASN A CA 1
ATOM 833 C C . ASN A 1 104 ? 8.421 24.055 11.561 1.00 52.72 104 ASN A C 1
ATOM 835 O O . ASN A 1 104 ? 8.211 23.334 12.536 1.00 52.72 104 ASN A O 1
ATOM 839 N N . GLY A 1 105 ? 9.226 25.117 11.612 1.00 51.69 105 GLY A N 1
ATOM 840 C CA . GLY A 1 105 ? 9.827 25.617 12.841 1.00 51.69 105 GLY A CA 1
ATOM 841 C C . GLY A 1 105 ? 8.770 26.089 13.837 1.00 51.69 105 GLY A C 1
ATOM 842 O O . GLY A 1 105 ? 8.231 27.182 13.710 1.00 51.69 105 GLY A O 1
ATOM 843 N N . VAL A 1 106 ? 8.530 25.290 14.872 1.00 40.62 106 VAL A N 1
ATOM 844 C CA . VAL A 1 106 ? 8.130 25.795 16.187 1.00 40.62 106 VAL A CA 1
ATOM 845 C C . VAL A 1 106 ? 9.169 25.278 17.168 1.00 40.62 106 VAL A C 1
ATOM 847 O O 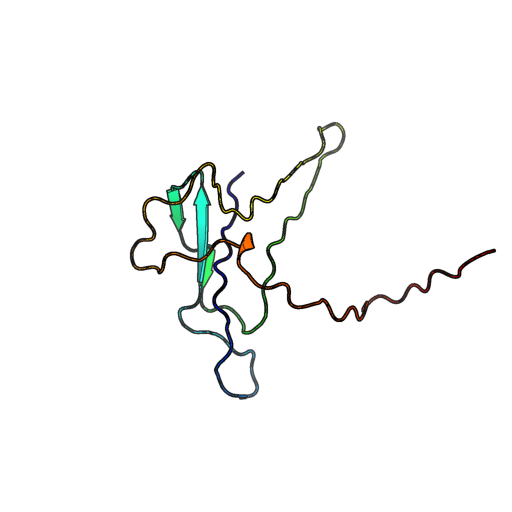. VAL A 1 106 ? 9.169 24.111 17.555 1.00 40.62 106 VAL A O 1
ATOM 850 N N . SER A 1 107 ? 10.10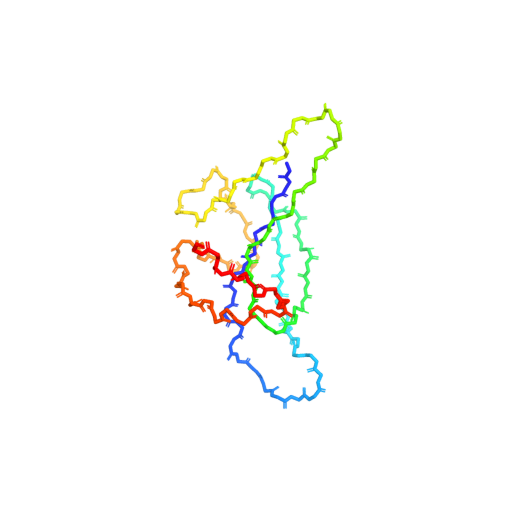7 26.150 17.526 1.00 47.31 107 SER A N 1
ATOM 851 C CA . SER A 1 107 ? 10.992 25.946 18.664 1.00 47.31 107 SER A CA 1
ATOM 852 C C . SER A 1 107 ? 10.136 25.872 19.925 1.00 47.31 107 SER A C 1
ATOM 854 O O . SER A 1 107 ? 9.554 26.873 20.339 1.00 47.31 107 SER A O 1
ATOM 856 N N . ILE A 1 108 ? 10.042 24.690 20.529 1.00 46.69 108 ILE A N 1
ATOM 857 C CA . ILE A 1 108 ? 9.496 24.561 21.878 1.00 46.69 108 ILE A CA 1
ATOM 858 C C . ILE A 1 108 ? 10.593 25.060 22.822 1.00 46.69 108 ILE A C 1
ATOM 860 O O . ILE A 1 108 ? 11.588 24.370 23.047 1.00 46.69 108 ILE A O 1
ATOM 864 N N . GLU A 1 109 ? 10.445 26.286 23.322 1.00 45.97 109 GLU A N 1
ATOM 865 C CA . GLU A 1 109 ? 11.233 26.772 24.452 1.00 45.97 109 GLU A CA 1
ATOM 866 C C . GLU A 1 109 ? 11.034 25.818 25.638 1.00 45.97 109 GLU A C 1
ATOM 868 O O . GLU A 1 109 ? 9.906 25.543 26.056 1.00 45.97 109 GLU A O 1
ATOM 873 N N . LYS A 1 110 ? 12.139 25.296 26.181 1.00 45.12 110 LYS A N 1
ATOM 874 C CA . LYS A 1 110 ? 12.131 24.648 27.493 1.00 45.12 110 LYS A CA 1
ATOM 875 C C . LYS A 1 110 ? 11.909 25.737 28.534 1.00 45.12 110 LYS A C 1
ATOM 877 O O . LYS A 1 110 ? 12.738 26.634 28.662 1.00 45.12 110 LYS A O 1
ATOM 882 N N . LYS A 1 111 ? 10.799 25.652 29.259 1.00 41.25 111 LYS A N 1
ATOM 883 C CA . LYS A 1 111 ? 10.584 26.431 30.472 1.00 41.25 111 LYS A CA 1
ATOM 884 C C . LYS A 1 111 ? 10.910 25.535 31.662 1.00 41.25 111 LYS A C 1
ATOM 886 O O . LYS A 1 111 ? 10.166 24.589 31.920 1.00 41.25 111 LYS A O 1
ATOM 891 N N . ASP A 1 112 ? 12.047 25.819 32.289 1.00 48.69 112 ASP A N 1
ATOM 892 C CA . ASP A 1 112 ? 12.371 25.389 33.653 1.00 48.69 112 ASP A CA 1
ATOM 893 C C . ASP A 1 112 ? 11.565 26.215 34.676 1.00 48.69 112 ASP A C 1
ATOM 895 O O . ASP A 1 112 ? 11.231 27.390 34.370 1.00 48.69 112 ASP A O 1
#

Organism: NCBI:txid165716

pLDDT: mean 74.33, std 21.0, range [28.62, 93.5]

Sequence (112 aa):
MPFAIVEYDDIRRCNWVAGWIIFAGSEISFFKNGVCQGVAFQDLFGGRYYPAASMYTLPNQPNCVVKFNFGPEFEFFPEDFGSRTVPNPMVEVPYHGYDGKVENGVSIEKKD

Foldseek 3Di:
DWFWDAFDDPLPDDDDDPDFQWDAADFTWTADLQHTPGTPDGRDTDDDDDRDDDFDDDPPGDGDDDDDDQDPDDRRHHPDPDPDDDGDGNVPDDDDDDPDPPPDDDPPDDDD

Secondary structure (DSSP, 8-state):
-PEE-------------SS--EEEEEEEEEEETTEEEEEEEEEEESS-----------TTSPPP------SSS-SS--S--TTSPPPPPGGGS---------SS--------

Radius of gyration: 18.27 Å; chains: 1; bounding box: 40×43×50 Å